Protein AF-N1JEP9-F1 (afdb_monomer_lite)

Sequence (126 aa):
MRTATLIACVGTWLLSLASTVQCADYICDNEAEVPAKFVNDFLSHARVQARNRQSGYSLENPGDVYSGGRNPLYWRAIIVSQDLERFNGQHYEYRIVYDSQFNLHKLEAVRLNGGGSETTFHCYSY

Secondary structure (DSSP, 8-state):
---------------S---------EEETTS-EE-HHHHHHHHHHHHHHHHTTGGG--SS--SEEEE-SSS-EEEEEE---HHHHEETTEEEEEEEEE-TT--EEEEEEEEEETTTEEEEEEEEE-

pLDDT: mean 82.83, std 18.9, range [36.38, 96.5]

Radius of gyration: 16.4 Å; chains: 1; bounding box: 49×28×45 Å

Foldseek 3Di:
DDDDDDDDPDDDDDDDDPPPLLQFWKQWPLRDTHGSCQLVVVLVVLVVCQVVCHPNHHLVRSACFPDDDPFTKHKDWTDGDPCRCQDPNFGWTWMFIATSVSHTDFIWIWGQDPPRDIDIIGIDTD

Organism: Blumeria graminis f. sp. hordei (strain DH14) (NCBI:txid546991)

Structure (mmCIF, N/CA/C/O backbone):
data_AF-N1JEP9-F1
#
_entry.id   AF-N1JEP9-F1
#
loop_
_atom_site.group_PDB
_atom_site.id
_atom_site.type_symbol
_atom_site.label_atom_id
_atom_site.label_alt_id
_atom_site.label_comp_id
_atom_site.label_asym_id
_atom_site.label_entity_id
_atom_site.label_seq_id
_atom_site.pdbx_PDB_ins_code
_atom_site.Cartn_x
_atom_site.Cartn_y
_atom_site.Cartn_z
_atom_site.occupancy
_atom_site.B_iso_or_equiv
_atom_site.auth_seq_id
_atom_site.auth_comp_id
_atom_site.auth_asym_id
_atom_site.auth_atom_id
_atom_site.pdbx_PDB_model_num
ATOM 1 N N . MET A 1 1 ? -33.183 9.331 13.674 1.00 36.38 1 MET A N 1
ATOM 2 C CA . MET A 1 1 ? -33.309 9.360 12.200 1.00 36.38 1 MET A CA 1
ATOM 3 C C . MET A 1 1 ? -31.906 9.284 11.620 1.00 36.38 1 MET A C 1
ATOM 5 O O . MET A 1 1 ? -31.098 10.133 11.960 1.00 36.38 1 MET A O 1
ATOM 9 N N . ARG A 1 2 ? -31.588 8.220 10.870 1.00 39.41 2 ARG A N 1
ATOM 10 C CA . ARG A 1 2 ? -30.281 7.995 10.231 1.00 39.41 2 ARG A CA 1
ATOM 11 C C . ARG A 1 2 ? -30.361 8.485 8.785 1.00 39.41 2 ARG A C 1
ATOM 13 O O . ARG A 1 2 ? -31.181 7.970 8.032 1.00 39.41 2 ARG A O 1
ATOM 20 N N . THR A 1 3 ? -29.542 9.457 8.414 1.00 42.34 3 THR A N 1
ATOM 21 C CA . THR A 1 3 ? -29.368 9.914 7.030 1.00 42.34 3 THR A CA 1
ATOM 22 C C . THR A 1 3 ? -28.165 9.181 6.446 1.00 42.34 3 THR A C 1
ATOM 24 O O . THR A 1 3 ? -27.029 9.453 6.820 1.00 42.34 3 THR A O 1
ATOM 27 N N . ALA A 1 4 ? -28.426 8.199 5.583 1.00 43.88 4 ALA A N 1
ATOM 28 C CA . ALA A 1 4 ? -27.409 7.506 4.803 1.00 43.88 4 ALA A CA 1
ATOM 29 C C . ALA A 1 4 ? -27.168 8.291 3.509 1.00 43.88 4 ALA A C 1
ATOM 31 O O . ALA A 1 4 ? -28.064 8.399 2.671 1.00 43.88 4 ALA A O 1
ATOM 32 N N . THR A 1 5 ? -25.973 8.851 3.353 1.00 47.19 5 THR A N 1
ATOM 33 C CA . THR A 1 5 ? -25.559 9.536 2.125 1.00 47.19 5 THR A CA 1
ATOM 34 C C . THR A 1 5 ? -24.802 8.536 1.252 1.00 47.19 5 THR A C 1
ATOM 36 O O . THR A 1 5 ? -23.593 8.382 1.372 1.00 47.19 5 THR A O 1
ATOM 39 N N . LEU A 1 6 ? -25.529 7.813 0.398 1.00 43.84 6 LEU A N 1
ATOM 40 C CA . LEU A 1 6 ? -24.960 6.992 -0.675 1.00 43.84 6 LEU A CA 1
ATOM 41 C C . LEU A 1 6 ? -24.531 7.920 -1.819 1.00 43.84 6 LEU A C 1
ATOM 43 O O . LEU A 1 6 ? -25.377 8.426 -2.556 1.00 43.84 6 LEU A O 1
ATOM 47 N N . ILE A 1 7 ? -23.227 8.165 -1.967 1.00 51.66 7 ILE A N 1
ATOM 48 C CA . ILE A 1 7 ? -22.690 8.827 -3.161 1.00 51.66 7 ILE A CA 1
ATOM 49 C C . ILE A 1 7 ? -22.538 7.764 -4.248 1.00 51.66 7 ILE A C 1
ATOM 51 O O . ILE A 1 7 ? -21.704 6.866 -4.176 1.00 51.66 7 ILE A O 1
ATOM 55 N N . ALA A 1 8 ? -23.416 7.872 -5.240 1.00 44.56 8 ALA A N 1
ATOM 56 C CA . ALA A 1 8 ? -23.466 7.041 -6.424 1.00 44.56 8 ALA A CA 1
ATOM 57 C C . ALA A 1 8 ? -22.184 7.176 -7.263 1.00 44.56 8 ALA A C 1
ATOM 59 O O . ALA A 1 8 ? -21.806 8.274 -7.674 1.00 44.56 8 ALA A O 1
ATOM 60 N N . CYS A 1 9 ? -21.567 6.038 -7.584 1.00 49.25 9 CYS A N 1
ATOM 61 C CA . CYS A 1 9 ? -20.615 5.902 -8.682 1.00 49.25 9 CYS A CA 1
ATOM 62 C C . CYS A 1 9 ? -21.373 6.077 -10.010 1.00 49.25 9 CYS A C 1
ATOM 64 O O . CYS A 1 9 ? -21.831 5.106 -10.610 1.00 49.25 9 CYS A O 1
ATOM 66 N N . VAL A 1 10 ? -21.582 7.320 -10.447 1.00 49.09 10 VAL A N 1
ATOM 67 C CA . VAL A 1 10 ? -22.182 7.601 -11.757 1.00 49.09 10 VAL A CA 1
ATOM 68 C C . VAL A 1 10 ? -21.106 7.414 -12.822 1.00 49.09 10 VAL A C 1
ATOM 70 O O . VAL A 1 10 ? -20.121 8.146 -12.870 1.00 49.09 10 VAL A O 1
ATOM 73 N N . GLY A 1 11 ? -21.291 6.381 -13.641 1.00 45.38 11 GLY A N 1
ATOM 74 C CA . GLY A 1 11 ? -20.372 5.996 -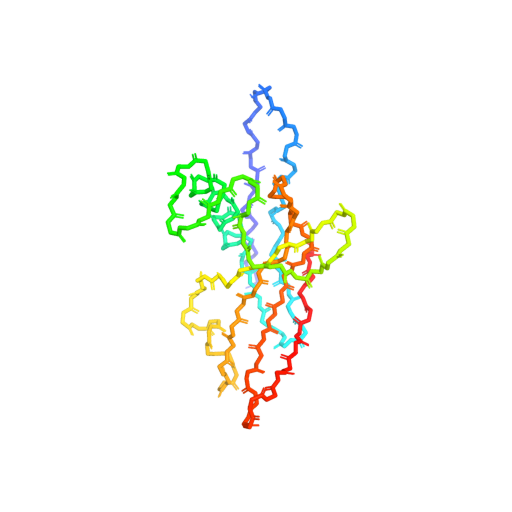14.701 1.00 45.38 11 GLY A CA 1
ATOM 75 C C . GLY A 1 11 ? -20.308 6.997 -15.852 1.00 45.38 11 GLY A C 1
ATOM 76 O O . GLY A 1 11 ? -21.328 7.497 -16.327 1.00 45.38 11 GLY A O 1
ATOM 77 N N . THR A 1 12 ? -19.096 7.180 -16.367 1.00 42.97 12 THR A N 1
ATOM 78 C CA . THR A 1 12 ? -18.843 7.789 -17.673 1.00 42.97 12 THR A CA 1
ATOM 79 C C . THR A 1 12 ? -18.222 6.713 -18.557 1.00 42.97 12 THR A C 1
ATOM 81 O O . THR A 1 12 ? -17.093 6.279 -18.338 1.00 42.97 12 THR A O 1
ATOM 84 N N . TRP A 1 13 ? -18.996 6.229 -19.525 1.00 48.84 13 TRP A N 1
ATOM 85 C CA . TRP A 1 13 ? -18.576 5.243 -20.517 1.00 48.84 13 TRP A CA 1
ATOM 86 C C . TRP A 1 13 ? -17.722 5.906 -21.606 1.00 48.84 13 TRP A C 1
ATOM 88 O O . TRP A 1 13 ? -18.220 6.806 -22.274 1.00 48.84 13 TRP A O 1
ATOM 98 N N . LEU A 1 14 ? -16.489 5.427 -21.830 1.00 40.38 14 LEU A N 1
ATOM 99 C CA . LEU A 1 14 ? -15.802 5.429 -23.136 1.00 40.38 14 LEU A CA 1
ATOM 100 C C . LEU A 1 14 ? -14.530 4.551 -23.089 1.00 40.38 14 LEU A C 1
ATOM 102 O O . LEU A 1 14 ? -13.479 4.962 -22.616 1.00 40.38 14 LEU A O 1
ATOM 106 N N . LEU A 1 15 ? -14.685 3.312 -23.571 1.00 45.44 15 LEU A N 1
ATOM 107 C CA . LEU A 1 15 ? -13.699 2.458 -24.258 1.00 45.44 15 LEU A CA 1
ATOM 108 C C . LEU A 1 15 ? -12.202 2.712 -23.978 1.00 45.44 15 LEU A C 1
ATOM 110 O O . LEU A 1 15 ? -11.546 3.447 -24.709 1.00 45.44 15 LEU A O 1
ATOM 114 N N . SER A 1 16 ? -11.629 2.002 -23.003 1.00 38.81 16 SER A N 1
ATOM 115 C CA . SER A 1 16 ? -10.340 1.283 -23.111 1.00 38.81 16 SER A CA 1
ATOM 116 C C . SER A 1 16 ? -9.958 0.693 -21.749 1.00 38.81 16 SER A C 1
ATOM 118 O O . SER A 1 16 ? -9.944 1.395 -20.750 1.00 38.81 16 SER A O 1
ATOM 120 N N . LEU A 1 17 ? -9.661 -0.611 -21.736 1.00 41.78 17 LEU A N 1
ATOM 121 C CA . LEU A 1 17 ? -9.232 -1.420 -20.587 1.00 41.78 17 LEU A CA 1
ATOM 122 C C . LEU A 1 17 ? -10.143 -1.344 -19.353 1.00 41.78 17 LEU A C 1
ATOM 124 O O . LEU A 1 17 ? -10.073 -0.420 -18.550 1.00 41.78 17 LEU A O 1
ATOM 128 N N . ALA A 1 18 ? -10.922 -2.408 -19.158 1.00 41.25 18 ALA A N 1
ATOM 129 C CA . ALA A 1 18 ? -11.573 -2.745 -17.899 1.00 41.25 18 ALA A CA 1
ATOM 130 C C . ALA A 1 18 ? -10.534 -2.880 -16.769 1.00 41.25 18 ALA A C 1
ATOM 132 O O . ALA A 1 18 ? -10.111 -3.970 -16.404 1.00 41.25 18 ALA A O 1
ATOM 133 N N . SER A 1 19 ? -10.107 -1.746 -16.230 1.00 40.19 19 SER A N 1
ATOM 134 C CA . SER A 1 19 ? -9.553 -1.649 -14.893 1.00 40.19 19 SER A CA 1
ATOM 135 C C . SER A 1 19 ? -10.782 -1.546 -14.010 1.00 40.19 19 SER A C 1
ATOM 137 O O . SER A 1 19 ? -11.421 -0.498 -13.955 1.00 40.19 19 SER A O 1
ATOM 139 N N . THR A 1 20 ? -11.202 -2.662 -13.421 1.00 44.50 20 THR A N 1
ATOM 140 C CA . THR A 1 20 ? -12.201 -2.649 -12.355 1.00 44.50 20 THR A CA 1
ATOM 141 C C . THR A 1 20 ? -11.674 -1.718 -11.275 1.00 44.50 20 THR A C 1
ATOM 143 O O . THR A 1 20 ? -10.754 -2.080 -10.544 1.00 44.50 20 THR A O 1
ATOM 146 N N . VAL A 1 21 ? -12.187 -0.490 -11.230 1.00 45.53 21 VAL A N 1
ATOM 147 C CA . VAL A 1 21 ? -1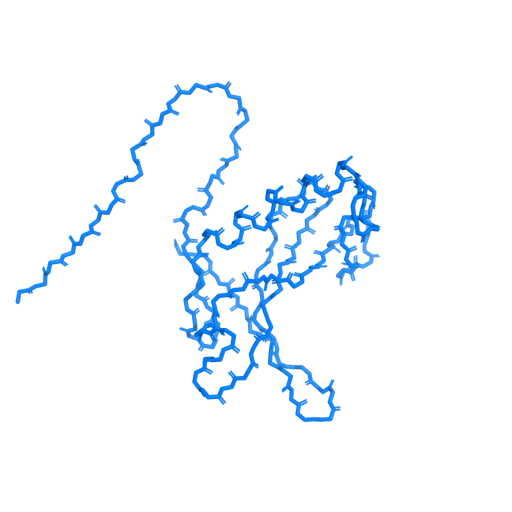1.898 0.432 -10.140 1.00 45.53 21 VAL A CA 1
ATOM 148 C C . VAL A 1 21 ? -12.515 -0.219 -8.908 1.00 45.53 21 VAL A C 1
ATOM 150 O O . VAL A 1 21 ? -13.735 -0.252 -8.764 1.00 45.53 21 VAL A O 1
ATOM 153 N N . GLN A 1 22 ? -11.679 -0.834 -8.073 1.00 49.81 22 GLN A N 1
ATOM 154 C CA . GLN A 1 22 ? -12.082 -1.328 -6.763 1.00 49.81 22 GLN A CA 1
ATOM 155 C C . GLN A 1 22 ? -12.346 -0.088 -5.900 1.00 49.81 22 GLN A C 1
ATOM 157 O O . GLN A 1 22 ? -11.461 0.432 -5.228 1.00 49.81 22 GLN A O 1
ATOM 162 N N . CYS A 1 23 ? -13.565 0.446 -6.003 1.00 55.56 23 CYS A N 1
ATOM 163 C CA . CYS A 1 23 ? -14.104 1.529 -5.171 1.00 55.56 23 CYS A CA 1
ATOM 164 C C . CYS A 1 23 ? -14.629 0.996 -3.829 1.00 55.56 23 CYS A C 1
ATOM 166 O O . CYS A 1 23 ? -15.609 1.506 -3.297 1.00 55.56 23 CYS A O 1
ATOM 168 N N . ALA A 1 24 ? -14.011 -0.062 -3.324 1.00 72.94 24 ALA A N 1
ATOM 169 C CA . ALA A 1 24 ? -14.364 -0.689 -2.072 1.00 72.94 24 ALA A CA 1
ATOM 170 C C . ALA A 1 24 ? -13.281 -0.341 -1.059 1.00 72.94 24 ALA A C 1
ATOM 172 O O . ALA A 1 24 ? -12.104 -0.643 -1.285 1.00 72.94 24 ALA A O 1
ATOM 173 N N . ASP A 1 25 ? -13.679 0.334 0.016 1.00 89.94 25 ASP A N 1
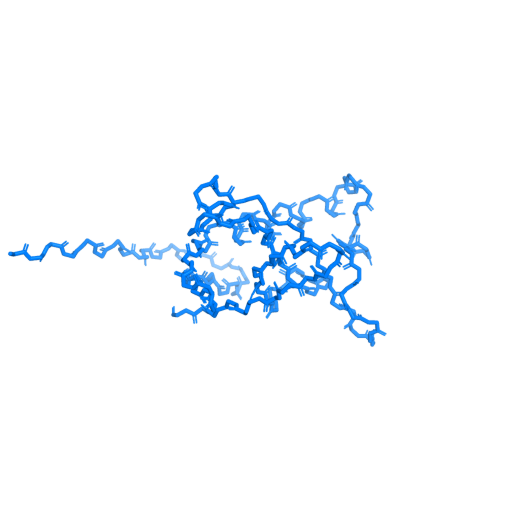ATOM 174 C CA . ASP A 1 25 ? -12.788 0.637 1.128 1.00 89.94 25 ASP A CA 1
ATOM 175 C C . ASP A 1 25 ? -12.303 -0.666 1.779 1.00 89.94 25 ASP A C 1
ATOM 177 O O . ASP A 1 25 ? -12.908 -1.736 1.636 1.00 89.94 25 ASP A O 1
ATOM 181 N N . TYR A 1 26 ? -11.152 -0.590 2.438 1.00 92.06 26 TYR A N 1
ATOM 182 C CA . TYR A 1 26 ? -10.493 -1.755 3.010 1.00 92.06 26 TYR A CA 1
ATOM 183 C C . TYR A 1 26 ? -10.649 -1.733 4.521 1.00 92.06 26 TYR A C 1
ATOM 185 O O . TYR A 1 26 ? -10.294 -0.743 5.149 1.00 92.06 26 TYR A O 1
ATOM 193 N N . ILE A 1 27 ? -11.106 -2.829 5.117 1.00 94.06 27 ILE A N 1
ATOM 194 C CA . ILE A 1 27 ? -11.102 -2.988 6.574 1.00 94.06 27 ILE A CA 1
ATOM 195 C C . ILE A 1 27 ? -9.974 -3.940 6.940 1.00 94.06 27 ILE A C 1
ATOM 197 O O . ILE A 1 27 ? -9.878 -5.050 6.411 1.00 94.06 27 ILE A O 1
ATOM 201 N N . CYS A 1 28 ? -9.108 -3.482 7.832 1.00 93.88 28 CYS A N 1
ATOM 202 C CA . CYS A 1 28 ? -7.978 -4.240 8.338 1.00 93.88 28 CYS A CA 1
ATOM 203 C C . CYS A 1 28 ? -8.343 -5.018 9.613 1.00 93.88 28 CYS A C 1
ATOM 205 O O . CYS A 1 28 ? -9.244 -4.624 10.350 1.00 93.88 28 CYS A O 1
ATOM 207 N N . ASP A 1 29 ? -7.610 -6.093 9.921 1.00 94.50 29 ASP A N 1
ATOM 208 C CA . ASP A 1 29 ? -7.800 -6.890 11.152 1.00 94.50 29 ASP A CA 1
ATOM 209 C C . ASP A 1 29 ? -7.621 -6.061 12.446 1.00 94.50 29 ASP A C 1
ATOM 211 O O . ASP A 1 29 ? -8.042 -6.480 13.521 1.00 94.50 29 ASP A O 1
ATOM 215 N N . ASN A 1 30 ? -6.986 -4.885 12.364 1.00 90.62 30 ASN A N 1
ATOM 216 C CA . ASN A 1 30 ? -6.899 -3.915 13.461 1.00 90.62 30 ASN A CA 1
ATOM 217 C C . ASN A 1 30 ? -8.128 -2.985 13.547 1.00 90.62 30 ASN A C 1
ATOM 219 O O . ASN A 1 30 ? -8.067 -2.014 14.294 1.00 90.62 30 ASN A O 1
ATOM 223 N N . GLU A 1 31 ? -9.192 -3.263 12.787 1.00 92.69 31 GLU A N 1
ATOM 224 C CA . GLU A 1 31 ? -10.442 -2.496 12.657 1.00 92.69 31 GLU A CA 1
ATOM 225 C C . GLU A 1 31 ? -10.303 -1.132 11.959 1.00 92.69 31 GLU A C 1
ATOM 227 O O . GLU A 1 31 ? -11.277 -0.384 11.864 1.00 92.69 31 GLU A O 1
ATOM 232 N N . ALA A 1 32 ? -9.118 -0.796 11.440 1.00 92.38 32 ALA A N 1
ATOM 233 C CA . ALA A 1 32 ? -8.929 0.434 10.684 1.00 92.38 32 ALA A CA 1
ATOM 234 C C . ALA A 1 32 ? -9.570 0.319 9.294 1.00 92.38 32 ALA A C 1
ATOM 236 O O . ALA A 1 32 ? -9.335 -0.646 8.562 1.00 92.38 32 ALA A O 1
ATOM 237 N N . GLU A 1 33 ? -10.341 1.339 8.920 1.00 93.81 33 GLU A N 1
ATOM 238 C CA . GLU A 1 33 ? -10.895 1.490 7.578 1.00 93.81 33 GLU A CA 1
ATOM 239 C C . GLU A 1 33 ? -9.957 2.363 6.740 1.00 93.81 33 GLU A C 1
ATOM 241 O O . GLU A 1 33 ? -9.760 3.546 7.023 1.00 93.81 33 GLU A O 1
ATOM 246 N N . VAL A 1 34 ? -9.352 1.776 5.711 1.00 93.12 34 VAL A N 1
ATOM 247 C CA . VAL A 1 34 ? -8.452 2.447 4.777 1.00 93.12 34 VAL A CA 1
ATOM 248 C C . VAL A 1 34 ? -9.224 2.778 3.500 1.00 93.12 34 VAL A C 1
ATOM 250 O O . VAL A 1 34 ? -9.574 1.870 2.740 1.00 93.12 34 VAL A O 1
ATOM 253 N N . PRO A 1 35 ? -9.447 4.072 3.209 1.00 93.69 35 PRO A N 1
ATOM 254 C CA . PRO A 1 35 ? -10.133 4.478 1.995 1.00 93.69 35 PRO A CA 1
ATOM 255 C C . PRO A 1 35 ? -9.427 3.992 0.727 1.00 93.69 35 PRO A C 1
ATOM 257 O O . PRO A 1 35 ? -8.218 4.199 0.564 1.00 93.69 35 PRO A O 1
ATOM 260 N N . ALA A 1 36 ? -10.192 3.462 -0.230 1.00 91.12 36 ALA A N 1
ATOM 261 C CA . ALA A 1 36 ? -9.672 2.938 -1.496 1.00 91.12 36 ALA A CA 1
ATOM 262 C C . ALA A 1 36 ? -8.870 3.978 -2.297 1.00 91.12 36 ALA A C 1
ATOM 264 O O . ALA A 1 36 ? -7.986 3.628 -3.081 1.00 91.12 36 ALA A O 1
ATOM 265 N N . LYS A 1 37 ? -9.136 5.274 -2.078 1.00 92.31 37 LYS A N 1
ATOM 266 C CA . LYS A 1 37 ? -8.390 6.377 -2.702 1.00 92.31 37 LYS A CA 1
ATOM 267 C C . LYS A 1 37 ? -6.882 6.273 -2.455 1.00 92.31 37 LYS A C 1
ATOM 269 O O . LYS A 1 37 ? -6.121 6.444 -3.394 1.00 92.31 37 LYS A O 1
ATOM 274 N N . PHE A 1 38 ? -6.445 5.915 -1.242 1.00 93.94 38 PHE A N 1
ATOM 275 C CA . PHE A 1 38 ? -5.015 5.836 -0.921 1.00 93.94 38 PHE A CA 1
ATOM 276 C C . PHE A 1 38 ? -4.329 4.731 -1.724 1.00 93.94 38 PHE A C 1
ATOM 278 O O . PHE A 1 38 ? -3.212 4.906 -2.205 1.00 93.94 38 PHE A O 1
ATOM 285 N N . VAL A 1 39 ? -5.033 3.616 -1.918 1.00 93.06 39 VAL A N 1
ATOM 286 C CA . VAL A 1 39 ? -4.572 2.478 -2.713 1.00 93.06 39 VAL A CA 1
ATOM 287 C C . VAL A 1 39 ? -4.496 2.841 -4.195 1.00 93.06 39 VAL A C 1
ATOM 289 O O . VAL A 1 39 ? -3.465 2.636 -4.835 1.00 93.06 39 VAL A O 1
ATOM 292 N N . ASN A 1 40 ? -5.562 3.431 -4.734 1.00 92.50 40 ASN A N 1
ATOM 293 C CA . ASN A 1 40 ? -5.644 3.798 -6.147 1.00 92.50 40 ASN A CA 1
ATOM 294 C C . ASN A 1 40 ? -4.641 4.901 -6.519 1.00 92.50 40 ASN A C 1
ATOM 296 O O . ASN A 1 40 ? -3.938 4.783 -7.528 1.00 92.50 40 ASN A O 1
ATOM 300 N N . ASP A 1 41 ? -4.526 5.935 -5.682 1.00 93.69 41 ASP A N 1
ATOM 301 C CA . ASP A 1 41 ? -3.563 7.020 -5.862 1.00 93.69 41 ASP A CA 1
ATOM 302 C C . ASP A 1 41 ? -2.134 6.480 -5.808 1.00 93.69 41 ASP A C 1
ATOM 304 O O . ASP A 1 41 ? -1.315 6.815 -6.668 1.00 93.69 41 ASP A O 1
ATOM 308 N N . PHE A 1 42 ? -1.846 5.584 -4.856 1.00 95.31 42 PHE A N 1
ATOM 309 C CA . PHE A 1 42 ? -0.546 4.933 -4.768 1.00 95.31 42 PHE A CA 1
ATOM 310 C C . PHE A 1 42 ? -0.213 4.137 -6.035 1.00 95.31 42 PHE A C 1
ATOM 312 O O . PHE A 1 42 ? 0.846 4.356 -6.617 1.00 95.31 42 PHE A O 1
ATOM 319 N N . LEU A 1 43 ? -1.090 3.236 -6.492 1.00 94.62 43 LEU A N 1
ATOM 320 C CA . LEU A 1 43 ? -0.811 2.381 -7.655 1.00 94.62 43 LEU A CA 1
ATOM 321 C C . LEU A 1 43 ? -0.628 3.203 -8.936 1.00 94.62 43 LEU A C 1
ATOM 323 O O . LEU A 1 43 ? 0.272 2.931 -9.737 1.00 94.62 43 LEU A O 1
ATOM 327 N N . SER A 1 44 ? -1.443 4.248 -9.108 1.00 94.50 44 SER A N 1
ATOM 328 C CA . SER A 1 44 ? -1.298 5.207 -10.204 1.00 94.50 44 SER A CA 1
ATOM 329 C C . SER A 1 44 ? 0.061 5.910 -10.149 1.00 94.50 44 SER A C 1
ATOM 331 O O . SER A 1 44 ? 0.812 5.915 -11.130 1.00 94.50 44 SER A O 1
ATOM 333 N N . HIS A 1 45 ? 0.431 6.430 -8.977 1.00 94.06 45 HIS A N 1
ATOM 334 C CA . HIS A 1 45 ? 1.691 7.134 -8.775 1.00 94.06 45 HIS A CA 1
ATOM 335 C C . HIS A 1 45 ? 2.907 6.210 -8.946 1.00 94.06 45 HIS A C 1
ATOM 337 O O . HIS A 1 45 ? 3.868 6.577 -9.622 1.00 94.06 45 HIS A O 1
ATOM 343 N N . ALA A 1 46 ? 2.865 4.996 -8.396 1.00 94.44 46 ALA A N 1
ATOM 344 C CA . ALA A 1 46 ? 3.926 3.999 -8.509 1.00 94.44 46 ALA A CA 1
ATOM 345 C C . ALA A 1 46 ? 4.195 3.636 -9.975 1.00 94.44 46 ALA A C 1
ATOM 347 O O . ALA A 1 46 ? 5.349 3.590 -10.405 1.00 94.44 46 ALA A O 1
ATOM 348 N N . ARG A 1 47 ? 3.134 3.476 -10.775 1.00 95.25 47 ARG A N 1
ATOM 349 C CA . ARG A 1 47 ? 3.244 3.227 -12.217 1.00 95.25 47 ARG A CA 1
ATOM 350 C C . ARG A 1 47 ? 3.911 4.389 -12.951 1.00 95.25 47 ARG A C 1
ATOM 352 O O . ARG A 1 47 ? 4.749 4.159 -13.822 1.00 95.25 47 ARG A O 1
ATOM 359 N N . VAL A 1 48 ? 3.559 5.630 -12.615 1.00 95.81 48 VAL A N 1
ATOM 360 C CA . VAL A 1 48 ? 4.187 6.827 -13.200 1.00 95.81 48 VAL A CA 1
ATOM 361 C C . VAL A 1 48 ? 5.661 6.924 -12.802 1.00 95.81 48 VAL A C 1
ATOM 363 O O . VAL A 1 48 ? 6.507 7.130 -13.673 1.00 95.81 48 VAL A O 1
ATOM 366 N N . GLN A 1 49 ? 5.990 6.703 -11.527 1.00 95.06 49 GLN A N 1
ATOM 367 C CA . GLN A 1 49 ? 7.372 6.711 -11.041 1.00 95.06 49 GLN A CA 1
ATOM 368 C C . GLN A 1 49 ? 8.235 5.675 -11.760 1.00 95.06 49 GLN A C 1
ATOM 370 O O . GLN A 1 49 ? 9.307 6.016 -12.254 1.00 95.06 49 GLN A O 1
ATOM 375 N N . ALA A 1 50 ? 7.746 4.440 -11.881 1.00 94.62 50 ALA A N 1
ATOM 376 C CA . ALA A 1 50 ? 8.453 3.361 -12.559 1.00 94.62 50 ALA A CA 1
ATOM 377 C C . ALA A 1 50 ? 8.673 3.649 -14.052 1.00 94.62 50 ALA A C 1
ATOM 379 O O . ALA A 1 50 ? 9.766 3.431 -14.575 1.00 94.62 50 ALA A O 1
ATOM 380 N N . ARG A 1 51 ? 7.664 4.198 -14.747 1.00 96.06 51 ARG A N 1
ATOM 381 C CA . ARG A 1 51 ? 7.800 4.625 -16.153 1.00 96.06 51 ARG A CA 1
ATOM 382 C C . ARG A 1 51 ? 8.854 5.716 -16.324 1.00 96.06 51 ARG A C 1
ATOM 384 O O . ARG A 1 51 ? 9.609 5.688 -17.290 1.00 96.06 51 ARG A O 1
ATOM 391 N N . ASN A 1 52 ? 8.920 6.642 -15.372 1.00 96.50 52 ASN A N 1
ATOM 392 C CA . ASN A 1 52 ? 9.829 7.785 -15.407 1.00 96.50 52 ASN A CA 1
ATOM 393 C C . ASN A 1 52 ? 11.189 7.514 -14.744 1.00 96.50 52 ASN A C 1
ATOM 395 O O . ASN A 1 52 ? 12.008 8.426 -14.659 1.00 96.50 52 ASN A O 1
ATOM 399 N N . ARG A 1 53 ? 11.438 6.289 -14.263 1.00 94.38 53 ARG A N 1
ATOM 400 C CA . ARG A 1 53 ? 12.653 5.900 -13.529 1.00 94.38 53 ARG A CA 1
ATOM 401 C C . ARG A 1 53 ? 12.947 6.759 -12.289 1.00 94.38 53 ARG A C 1
ATOM 403 O O . ARG A 1 53 ? 14.097 7.086 -11.997 1.00 94.38 53 ARG A O 1
ATOM 410 N N . GLN A 1 54 ? 11.902 7.166 -11.573 1.00 94.88 54 GLN A N 1
ATOM 411 C CA . GLN A 1 54 ? 12.006 8.042 -10.404 1.00 94.88 54 GLN A CA 1
ATOM 412 C C . GLN A 1 54 ? 12.286 7.249 -9.126 1.00 94.88 54 GLN A C 1
ATOM 414 O O . GLN A 1 54 ? 11.788 6.139 -8.950 1.00 94.88 54 GLN A O 1
ATOM 419 N N . SER A 1 55 ? 13.069 7.840 -8.219 1.00 88.75 55 SER A N 1
ATOM 420 C CA . SER A 1 55 ? 13.392 7.266 -6.901 1.00 88.75 55 SER A CA 1
ATOM 421 C C . SER A 1 55 ? 13.976 5.845 -6.946 1.00 88.75 55 SER A C 1
ATOM 423 O O . SER A 1 55 ? 13.805 5.078 -6.008 1.00 88.75 55 SER A O 1
ATOM 425 N N . GLY A 1 56 ? 14.661 5.488 -8.039 1.00 89.56 56 GLY A N 1
ATOM 426 C CA . GLY A 1 56 ? 15.268 4.165 -8.220 1.00 89.56 56 GLY A CA 1
ATOM 427 C C . GLY A 1 56 ? 14.310 3.063 -8.686 1.00 89.56 56 GLY A C 1
ATOM 428 O O . GLY A 1 56 ? 14.758 1.936 -8.879 1.00 89.56 56 GLY A O 1
ATOM 429 N N . TYR A 1 57 ? 13.028 3.369 -8.912 1.00 92.75 57 TYR A N 1
ATOM 430 C CA . TYR A 1 57 ? 12.042 2.402 -9.400 1.00 92.75 57 TYR A CA 1
ATOM 431 C C . TYR A 1 57 ? 12.012 2.343 -10.926 1.00 92.75 57 TYR A C 1
ATOM 433 O O . TYR A 1 57 ? 12.144 3.366 -11.590 1.00 92.75 57 TYR A O 1
ATOM 441 N N . SER A 1 58 ? 11.776 1.165 -11.496 1.00 94.25 58 SER A N 1
ATOM 442 C CA . SER A 1 58 ? 11.584 0.963 -12.938 1.00 94.25 58 SER A CA 1
ATOM 443 C C . SER A 1 58 ? 10.449 -0.026 -13.210 1.00 94.25 58 SER A C 1
ATOM 445 O O . SER A 1 58 ? 9.872 -0.582 -12.280 1.00 94.25 58 SER A O 1
ATOM 447 N N . LEU A 1 59 ? 10.093 -0.257 -14.477 1.00 91.69 59 LEU A N 1
ATOM 448 C CA . LEU A 1 59 ? 9.090 -1.278 -14.818 1.00 91.69 59 LEU A CA 1
ATOM 449 C C . LEU A 1 59 ? 9.581 -2.703 -14.514 1.00 91.69 59 LEU A C 1
ATOM 451 O O . LEU A 1 59 ? 8.770 -3.583 -14.248 1.00 91.69 59 LEU A O 1
ATOM 455 N N . GLU A 1 60 ? 10.896 -2.925 -14.540 1.00 90.38 60 GLU A N 1
ATOM 456 C CA . GLU A 1 60 ? 11.523 -4.197 -14.166 1.00 90.38 60 GLU A CA 1
ATOM 457 C C . GLU A 1 60 ? 11.690 -4.345 -12.644 1.00 90.38 60 GLU A C 1
ATOM 459 O O . GLU A 1 60 ? 11.749 -5.464 -12.135 1.00 90.38 60 GLU A O 1
ATOM 464 N N . ASN A 1 61 ? 11.763 -3.223 -11.920 1.00 91.12 61 ASN A N 1
ATOM 465 C CA . ASN A 1 61 ? 11.899 -3.183 -10.467 1.00 91.12 61 ASN A CA 1
ATOM 466 C C . ASN A 1 61 ? 11.014 -2.077 -9.853 1.00 91.12 61 ASN A C 1
ATOM 468 O O . ASN A 1 61 ? 11.512 -0.995 -9.524 1.00 91.12 61 ASN A O 1
ATOM 472 N N . PRO A 1 62 ? 9.692 -2.297 -9.745 1.00 93.38 62 PRO A N 1
ATOM 473 C CA . PRO A 1 62 ? 8.753 -1.243 -9.362 1.00 93.38 62 PRO A CA 1
ATOM 474 C C . PRO A 1 62 ? 8.682 -0.979 -7.848 1.00 93.38 62 PRO A C 1
ATOM 476 O O . PRO A 1 62 ? 8.161 0.062 -7.439 1.00 93.38 62 PRO A O 1
ATOM 479 N N . GLY A 1 63 ? 9.222 -1.883 -7.023 1.00 93.88 63 GLY A N 1
ATOM 480 C CA . GLY A 1 63 ? 9.211 -1.810 -5.562 1.00 93.88 63 GLY A CA 1
ATOM 481 C C . GLY A 1 63 ? 10.166 -2.813 -4.917 1.00 93.88 63 GLY A C 1
ATOM 482 O O . GLY A 1 63 ? 10.974 -3.431 -5.607 1.00 93.88 63 GLY A O 1
ATOM 483 N N . ASP A 1 64 ? 10.049 -2.996 -3.604 1.00 93.88 64 ASP A N 1
ATOM 484 C CA . ASP A 1 64 ? 10.843 -3.978 -2.866 1.00 93.88 64 ASP A CA 1
ATOM 485 C C . ASP A 1 64 ? 10.265 -5.380 -3.057 1.00 93.88 64 ASP A C 1
ATOM 487 O O . ASP A 1 64 ? 9.050 -5.562 -3.078 1.00 93.88 64 ASP A O 1
ATOM 491 N N . VAL A 1 65 ? 11.115 -6.396 -3.209 1.00 93.19 65 VAL A N 1
ATOM 492 C CA . VAL A 1 65 ? 10.646 -7.767 -3.460 1.00 93.19 65 VAL A CA 1
ATOM 493 C C . VAL A 1 65 ? 9.936 -8.306 -2.216 1.00 93.19 65 VAL A C 1
ATOM 495 O O . VAL A 1 65 ? 10.541 -8.454 -1.158 1.00 93.19 65 VAL A O 1
ATOM 498 N N . TYR A 1 66 ? 8.650 -8.630 -2.354 1.00 91.62 66 TYR A N 1
ATOM 499 C CA . TYR A 1 66 ? 7.832 -9.256 -1.311 1.00 91.62 66 TYR A CA 1
ATOM 500 C C . TYR A 1 66 ? 7.982 -10.781 -1.321 1.00 91.62 66 TYR A C 1
ATOM 502 O O . TYR A 1 66 ? 8.061 -11.415 -0.272 1.00 91.62 66 TYR A O 1
ATOM 510 N N . SER A 1 67 ? 8.044 -11.395 -2.509 1.00 87.44 67 SER A N 1
ATOM 511 C CA . SER A 1 67 ? 8.265 -12.839 -2.654 1.00 87.44 67 SER A CA 1
ATOM 512 C C . SER A 1 67 ? 9.097 -13.179 -3.896 1.00 87.44 67 SER A C 1
ATOM 514 O O . SER A 1 67 ? 8.906 -12.621 -4.974 1.00 87.44 67 SER A O 1
ATOM 516 N N . GLY A 1 68 ? 10.041 -14.114 -3.742 1.00 67.31 68 GLY A N 1
ATOM 517 C CA . GLY A 1 68 ? 11.057 -14.458 -4.750 1.00 67.31 68 GLY A CA 1
ATOM 518 C C . GLY A 1 68 ? 10.664 -15.558 -5.746 1.00 67.31 68 GLY A C 1
ATOM 519 O O . GLY A 1 68 ? 11.489 -16.410 -6.068 1.00 67.31 68 GLY A O 1
ATOM 520 N N . GLY A 1 69 ? 9.406 -15.602 -6.191 1.00 74.00 69 GLY A N 1
ATOM 521 C CA . GLY A 1 69 ? 8.913 -16.611 -7.140 1.00 74.00 69 GLY A CA 1
ATOM 522 C C . GLY A 1 69 ? 9.151 -16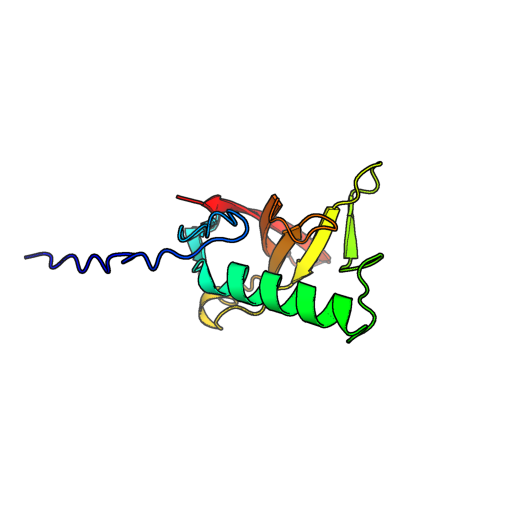.264 -8.618 1.00 74.00 69 GLY A C 1
ATOM 523 O O . GLY A 1 69 ? 9.672 -15.205 -8.951 1.00 74.00 69 GLY A O 1
ATOM 524 N N . ARG A 1 70 ? 8.696 -17.141 -9.532 1.00 75.00 70 ARG A N 1
ATOM 525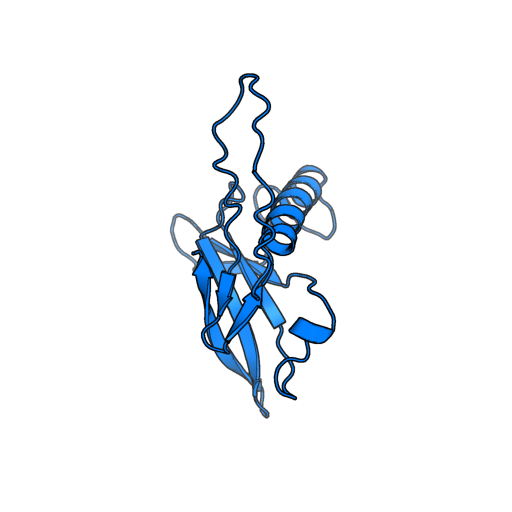 C CA . ARG A 1 70 ? 8.691 -16.875 -10.993 1.00 75.00 70 ARG A CA 1
ATOM 526 C C . ARG A 1 70 ? 7.940 -15.593 -11.368 1.00 75.00 70 ARG A C 1
ATOM 528 O O . ARG A 1 70 ? 8.312 -14.945 -12.337 1.00 75.00 70 ARG A O 1
ATOM 535 N N . ASN A 1 71 ? 6.906 -15.262 -10.599 1.00 83.38 71 ASN A N 1
ATOM 536 C CA . ASN A 1 71 ? 6.172 -14.009 -10.688 1.00 83.38 71 ASN A CA 1
ATOM 537 C C . ASN A 1 71 ? 6.409 -13.267 -9.370 1.00 83.38 71 ASN A C 1
ATOM 539 O O . ASN A 1 71 ? 5.691 -13.541 -8.404 1.00 83.38 71 ASN A O 1
ATOM 543 N N . PRO A 1 72 ? 7.458 -12.431 -9.283 1.00 89.12 72 PRO A N 1
ATOM 544 C CA . PRO A 1 72 ? 7.740 -11.710 -8.056 1.00 89.12 72 PRO A CA 1
ATOM 545 C C . PRO A 1 72 ? 6.586 -10.760 -7.744 1.00 89.12 72 PRO A C 1
ATOM 547 O O . PRO A 1 72 ? 6.063 -10.077 -8.628 1.00 89.12 72 PRO A O 1
ATOM 550 N N . LEU A 1 73 ? 6.201 -10.735 -6.473 1.00 94.25 73 LEU A N 1
ATOM 551 C CA . LEU A 1 73 ? 5.381 -9.663 -5.930 1.00 94.25 73 LEU A CA 1
ATOM 552 C C . LEU A 1 73 ? 6.300 -8.601 -5.349 1.00 94.25 73 LEU A C 1
ATOM 554 O O . LEU A 1 73 ? 7.373 -8.913 -4.827 1.00 94.25 73 LEU A O 1
ATOM 558 N N . TYR A 1 74 ? 5.844 -7.362 -5.409 1.00 95.50 74 TYR A N 1
ATOM 559 C CA . TYR A 1 74 ? 6.540 -6.205 -4.884 1.00 95.50 74 TYR A CA 1
ATOM 560 C C . TYR A 1 74 ? 5.702 -5.561 -3.796 1.00 95.50 74 TYR A C 1
ATOM 562 O O . TYR A 1 74 ? 4.474 -5.621 -3.843 1.00 95.50 74 TYR A O 1
ATOM 570 N N . TRP A 1 75 ? 6.352 -4.931 -2.829 1.00 95.69 75 TRP A N 1
ATOM 571 C CA . TRP A 1 75 ? 5.683 -4.154 -1.805 1.00 95.69 75 TRP A CA 1
ATOM 572 C C . TRP A 1 75 ? 6.314 -2.779 -1.657 1.00 95.69 75 TRP A C 1
ATOM 574 O O . TRP A 1 75 ? 7.488 -2.578 -1.971 1.00 95.69 75 TRP A O 1
ATOM 584 N N . ARG A 1 76 ? 5.503 -1.820 -1.213 1.00 95.69 76 ARG A N 1
ATOM 585 C CA . ARG A 1 76 ? 5.934 -0.476 -0.815 1.00 95.69 76 ARG A CA 1
ATOM 586 C C . ARG A 1 76 ? 4.999 0.057 0.266 1.00 95.69 76 ARG A C 1
ATOM 588 O O . ARG A 1 76 ? 3.803 -0.249 0.257 1.00 95.69 76 ARG A O 1
ATOM 595 N N . ALA A 1 77 ? 5.540 0.876 1.162 1.00 95.00 77 ALA A N 1
ATOM 596 C CA . ALA A 1 77 ? 4.735 1.629 2.114 1.00 95.00 77 ALA A CA 1
ATOM 597 C C . ALA A 1 77 ? 3.897 2.696 1.391 1.00 95.00 77 ALA A C 1
ATOM 599 O O . ALA A 1 77 ? 4.351 3.313 0.420 1.00 95.00 77 ALA A O 1
ATOM 600 N N . ILE A 1 78 ? 2.681 2.920 1.882 1.00 94.62 78 ILE A N 1
ATOM 601 C CA . ILE A 1 78 ? 1.781 3.965 1.403 1.00 94.62 78 ILE A CA 1
ATOM 602 C C . ILE A 1 78 ? 1.626 5.073 2.431 1.00 94.62 78 ILE A C 1
ATOM 604 O O . ILE A 1 78 ? 1.639 4.844 3.638 1.00 94.62 78 ILE A O 1
ATOM 608 N N . ILE A 1 79 ? 1.443 6.289 1.928 1.00 92.62 79 ILE A N 1
ATOM 609 C CA . ILE A 1 79 ? 1.180 7.455 2.762 1.00 92.62 79 ILE A CA 1
ATOM 610 C C . ILE A 1 79 ? -0.328 7.516 3.011 1.00 92.62 79 ILE A C 1
ATOM 612 O O . ILE A 1 79 ? -1.107 7.736 2.083 1.00 92.62 79 ILE A O 1
ATOM 616 N N . VAL A 1 80 ? -0.724 7.314 4.264 1.00 93.12 80 VAL A N 1
ATOM 617 C CA . VAL A 1 80 ? -2.108 7.443 4.741 1.00 93.12 80 VAL A CA 1
ATOM 618 C C . VAL A 1 80 ? -2.273 8.720 5.571 1.00 93.12 80 VAL A C 1
ATOM 620 O O . VAL A 1 80 ? -1.317 9.466 5.782 1.00 93.12 80 VAL A O 1
ATOM 623 N N . SER A 1 81 ? -3.492 9.010 6.029 1.00 93.44 81 SER A N 1
ATOM 624 C CA . SER A 1 81 ? -3.706 10.098 6.987 1.00 93.44 81 SER A CA 1
ATOM 625 C C . SER A 1 81 ? -3.031 9.798 8.329 1.00 93.44 81 SER A C 1
ATOM 627 O O . SER A 1 81 ? -2.881 8.641 8.724 1.00 93.44 81 SER A O 1
ATOM 629 N N . GLN A 1 82 ? -2.703 10.856 9.072 1.00 91.62 82 GLN A N 1
ATOM 630 C CA . GLN A 1 82 ? -2.106 10.739 10.404 1.00 91.62 82 GLN A CA 1
ATOM 631 C C . GLN A 1 82 ? -2.985 9.933 11.380 1.00 91.62 82 GLN A C 1
ATOM 633 O O . GLN A 1 82 ? -2.461 9.220 12.232 1.00 91.62 82 GLN A O 1
ATOM 638 N N . ASP A 1 83 ? -4.311 10.000 11.227 1.00 91.62 83 ASP A N 1
ATOM 639 C CA . ASP A 1 83 ? -5.267 9.233 12.038 1.00 91.62 83 ASP A CA 1
ATOM 640 C C . ASP A 1 83 ? -5.168 7.717 11.791 1.00 91.62 83 ASP A C 1
ATOM 642 O O . ASP A 1 83 ? -5.362 6.923 12.708 1.00 91.62 83 ASP A O 1
ATOM 646 N N . LEU A 1 84 ? -4.835 7.303 10.563 1.00 92.12 84 LEU A N 1
ATOM 647 C CA . LEU A 1 84 ? -4.616 5.893 10.227 1.00 92.12 84 LEU A CA 1
ATOM 648 C C . LEU A 1 84 ? -3.224 5.432 10.651 1.00 92.12 84 LEU A C 1
ATOM 650 O O . LEU A 1 84 ? -3.074 4.327 11.173 1.00 92.12 84 LEU A O 1
ATOM 654 N N . GLU A 1 85 ? -2.222 6.292 10.463 1.00 91.75 85 GLU A N 1
ATOM 655 C CA . GLU A 1 85 ? -0.849 6.081 10.927 1.00 91.75 85 GLU A CA 1
ATOM 656 C C . GLU A 1 85 ? -0.785 5.928 12.459 1.00 91.75 85 GLU A C 1
ATOM 658 O O . GLU A 1 85 ? 0.079 5.219 12.977 1.00 91.75 85 GLU A O 1
ATOM 663 N N . ARG A 1 86 ? -1.707 6.569 13.193 1.00 91.69 86 ARG A N 1
ATOM 664 C CA . ARG A 1 86 ? -1.873 6.458 14.649 1.00 91.69 86 ARG A CA 1
ATOM 665 C C . ARG A 1 86 ? -3.283 6.016 15.033 1.00 91.69 86 ARG A C 1
ATOM 667 O O . ARG A 1 86 ? -4.074 6.798 15.554 1.00 91.69 86 ARG A O 1
ATOM 674 N N . PHE A 1 87 ? -3.565 4.733 14.856 1.00 90.06 87 PHE A N 1
ATOM 675 C CA . PHE A 1 87 ? -4.860 4.145 15.184 1.00 90.06 87 PHE A CA 1
ATOM 676 C C . PHE A 1 87 ? -4.845 3.471 16.568 1.00 90.06 87 PHE A C 1
ATOM 678 O O . PHE A 1 87 ? -3.902 2.758 16.910 1.00 90.06 87 PHE A O 1
ATOM 685 N N . ASN A 1 88 ? -5.872 3.688 17.399 1.00 88.88 88 ASN A N 1
ATOM 686 C CA . ASN A 1 88 ? -5.987 3.099 18.748 1.00 88.88 88 ASN A CA 1
ATOM 687 C C . ASN A 1 88 ? -4.726 3.257 19.633 1.00 88.88 88 ASN A C 1
ATOM 689 O O . ASN A 1 88 ? -4.350 2.359 20.388 1.00 88.88 88 ASN A O 1
ATOM 693 N N . GLY A 1 89 ? -4.045 4.405 19.526 1.00 88.19 89 GLY A N 1
ATOM 694 C CA . GLY A 1 89 ? -2.832 4.707 20.298 1.00 88.19 89 GLY A CA 1
ATOM 695 C C . GLY A 1 89 ? -1.586 3.922 19.873 1.00 88.19 89 GLY A C 1
ATOM 696 O O . GLY A 1 89 ? -0.579 3.957 20.576 1.00 88.19 89 GLY A O 1
ATOM 697 N N . GLN A 1 90 ? -1.640 3.222 18.740 1.00 91.50 90 GLN A N 1
ATOM 698 C CA . GLN A 1 90 ? -0.533 2.462 18.164 1.00 91.50 90 GLN A CA 1
ATOM 699 C C . GLN A 1 90 ? -0.122 3.067 16.821 1.00 91.50 90 GLN A C 1
ATOM 701 O O . GLN A 1 90 ? -0.943 3.666 16.130 1.00 91.50 90 GLN A O 1
ATOM 706 N N . HIS A 1 91 ? 1.151 2.913 16.458 1.00 92.56 91 HIS A N 1
ATOM 707 C CA . HIS A 1 91 ? 1.668 3.369 15.171 1.00 92.56 91 HIS A CA 1
ATOM 708 C C . HIS A 1 91 ? 1.651 2.230 14.146 1.00 92.56 91 HIS A C 1
ATOM 710 O O . HIS A 1 91 ? 2.135 1.134 14.445 1.00 92.56 91 HIS A O 1
ATOM 716 N N . TYR A 1 92 ? 1.108 2.499 12.960 1.00 94.25 92 TYR A N 1
ATOM 717 C CA . TYR A 1 92 ? 1.002 1.538 11.865 1.00 94.25 92 TYR A CA 1
ATOM 718 C C . TYR A 1 92 ? 1.618 2.090 10.581 1.00 94.25 92 TYR A C 1
ATOM 720 O O . TYR A 1 92 ? 1.359 3.228 10.193 1.00 94.25 92 TYR A O 1
ATOM 728 N N . GLU A 1 93 ? 2.372 1.241 9.890 1.00 95.25 93 GLU A N 1
ATOM 729 C CA . GLU A 1 93 ? 2.758 1.424 8.496 1.00 95.25 93 GLU A CA 1
ATOM 730 C C . GLU A 1 93 ? 1.804 0.619 7.614 1.00 95.25 93 GLU A C 1
ATOM 732 O O . GLU A 1 93 ? 1.562 -0.557 7.873 1.00 95.25 93 GLU A O 1
ATOM 737 N N . TYR A 1 94 ? 1.273 1.223 6.555 1.00 95.44 94 TYR A N 1
ATOM 738 C CA . TYR A 1 94 ? 0.430 0.507 5.601 1.00 95.44 94 TYR A CA 1
ATOM 739 C C . TYR A 1 94 ? 1.258 0.159 4.371 1.00 95.44 94 TYR A C 1
ATOM 741 O O . TYR A 1 94 ? 1.947 1.018 3.820 1.00 95.44 94 TYR A O 1
ATOM 749 N N . ARG A 1 95 ? 1.194 -1.097 3.935 1.00 96.06 95 ARG A N 1
ATOM 750 C CA . ARG A 1 95 ? 1.960 -1.630 2.806 1.00 96.06 95 ARG A CA 1
ATOM 751 C C . ARG A 1 95 ? 1.014 -2.144 1.738 1.00 96.06 95 ARG A C 1
ATOM 753 O O . ARG A 1 95 ? 0.076 -2.882 2.029 1.00 96.06 95 ARG A O 1
ATOM 760 N N . ILE A 1 96 ? 1.289 -1.786 0.491 1.00 95.56 96 ILE A N 1
ATOM 761 C CA . ILE A 1 96 ? 0.613 -2.368 -0.667 1.00 95.56 96 ILE A CA 1
ATOM 762 C C . ILE A 1 96 ? 1.525 -3.402 -1.300 1.00 95.56 96 ILE A C 1
ATOM 764 O O . ILE A 1 96 ? 2.674 -3.093 -1.608 1.00 95.56 96 ILE A O 1
ATOM 768 N N . VAL A 1 97 ? 0.984 -4.597 -1.532 1.00 95.38 97 VAL A N 1
ATOM 769 C CA . VAL A 1 97 ? 1.618 -5.688 -2.274 1.00 95.38 97 VAL A CA 1
ATOM 770 C C . VAL A 1 97 ? 0.966 -5.794 -3.647 1.00 95.38 97 VAL A C 1
ATOM 772 O O . VAL A 1 97 ? -0.260 -5.872 -3.750 1.00 95.38 97 VAL A O 1
ATOM 775 N N . TYR A 1 98 ? 1.769 -5.804 -4.704 1.00 94.69 98 TYR A N 1
ATOM 776 C CA . TYR A 1 98 ? 1.314 -5.722 -6.090 1.00 94.69 98 TYR A CA 1
ATOM 777 C C . TYR A 1 98 ? 2.265 -6.458 -7.046 1.00 94.69 98 TYR A C 1
ATOM 779 O O . TYR A 1 98 ? 3.397 -6.783 -6.689 1.00 94.69 98 TYR A O 1
ATOM 787 N N . ASP A 1 99 ? 1.801 -6.764 -8.258 1.00 93.25 99 ASP A N 1
ATOM 788 C CA . ASP A 1 99 ? 2.616 -7.413 -9.295 1.00 93.25 99 ASP A CA 1
ATOM 789 C C . ASP A 1 99 ? 3.372 -6.402 -10.183 1.00 93.25 99 ASP A C 1
ATOM 791 O O . ASP A 1 99 ? 3.209 -5.186 -10.072 1.00 93.25 99 ASP A O 1
ATOM 795 N N . SER A 1 100 ? 4.189 -6.890 -11.122 1.00 91.38 100 SER A N 1
ATOM 796 C CA . SER A 1 100 ? 4.922 -6.032 -12.073 1.00 91.38 100 SER A CA 1
ATOM 797 C C . SER A 1 100 ? 4.025 -5.226 -13.027 1.00 91.38 100 SER A C 1
ATOM 799 O O . SER A 1 100 ? 4.499 -4.311 -13.699 1.00 91.38 100 SER A O 1
ATOM 801 N N . GLN A 1 101 ? 2.730 -5.544 -13.099 1.00 92.56 101 GLN A N 1
ATOM 802 C CA . GLN A 1 101 ? 1.731 -4.811 -13.876 1.00 92.56 101 GLN A CA 1
ATOM 803 C C . GLN A 1 101 ? 0.978 -3.769 -13.027 1.00 92.56 101 GLN A C 1
ATOM 805 O O . GLN A 1 101 ? 0.122 -3.045 -13.551 1.00 92.56 101 GLN A O 1
ATOM 810 N N . PHE A 1 102 ? 1.355 -3.599 -11.755 1.00 93.69 102 PHE A N 1
ATOM 811 C CA . PHE A 1 102 ? 0.696 -2.726 -10.780 1.00 93.69 102 PHE A CA 1
ATOM 812 C C . PHE A 1 102 ? -0.737 -3.163 -10.454 1.00 93.69 102 PHE A C 1
ATOM 814 O O . PHE A 1 102 ? -1.575 -2.324 -10.124 1.00 93.69 102 PHE A O 1
ATOM 821 N N . ASN A 1 103 ? -1.032 -4.462 -10.549 1.00 92.69 103 ASN A N 1
ATOM 822 C CA . ASN A 1 103 ? -2.271 -5.018 -10.021 1.00 92.69 103 ASN A CA 1
ATOM 823 C C . ASN A 1 103 ? -2.119 -5.238 -8.516 1.00 92.69 103 ASN A C 1
ATOM 825 O O . ASN A 1 103 ? -1.137 -5.833 -8.065 1.00 92.69 103 ASN A O 1
ATOM 829 N N . LEU A 1 104 ? -3.095 -4.768 -7.741 1.00 93.12 104 LEU A N 1
ATOM 830 C CA . LEU A 1 104 ? -3.140 -4.984 -6.301 1.00 93.12 104 LEU A CA 1
ATOM 831 C C . LEU A 1 104 ? -3.308 -6.473 -5.986 1.00 93.12 104 LEU A C 1
ATOM 833 O O . LEU A 1 104 ? -4.218 -7.120 -6.498 1.00 93.12 104 LEU A O 1
ATOM 837 N N . HIS A 1 105 ? -2.473 -6.988 -5.090 1.00 92.69 105 HIS A N 1
ATOM 838 C CA . HIS A 1 105 ? -2.632 -8.318 -4.508 1.00 92.69 105 HIS A CA 1
ATOM 839 C C . HIS A 1 105 ? -3.088 -8.253 -3.055 1.00 92.69 105 HIS A C 1
ATOM 841 O O . HIS A 1 105 ? -3.944 -9.041 -2.656 1.00 92.69 105 HIS A O 1
ATOM 847 N N . LYS A 1 106 ? -2.496 -7.357 -2.254 1.00 92.44 106 LYS A N 1
ATOM 848 C CA . LYS A 1 106 ? -2.817 -7.215 -0.830 1.00 92.44 106 LYS A CA 1
ATOM 849 C C . LYS A 1 106 ? -2.604 -5.788 -0.341 1.00 92.44 106 LYS A C 1
ATOM 851 O O . LYS A 1 106 ? -1.728 -5.081 -0.836 1.00 92.44 106 LYS A O 1
ATOM 856 N N . LEU A 1 107 ? -3.362 -5.427 0.687 1.00 95.25 107 LEU A N 1
ATOM 857 C CA . LEU A 1 107 ? -3.079 -4.312 1.579 1.00 95.25 107 LEU A CA 1
ATOM 858 C C . LEU A 1 107 ? -2.845 -4.890 2.979 1.00 95.25 107 LEU A C 1
ATOM 860 O O . LEU A 1 107 ? -3.601 -5.749 3.436 1.00 95.25 107 LEU A O 1
ATOM 864 N N . GLU A 1 108 ? -1.787 -4.432 3.632 1.00 95.94 108 GLU A N 1
ATOM 865 C CA . GLU A 1 108 ? -1.377 -4.880 4.958 1.00 95.94 108 GLU A CA 1
ATOM 866 C C . GLU A 1 108 ? -1.179 -3.663 5.862 1.00 95.94 108 GLU A C 1
ATOM 868 O O . GLU A 1 108 ? -0.569 -2.677 5.449 1.00 95.94 108 GLU A O 1
ATOM 873 N N . ALA A 1 109 ? -1.666 -3.735 7.098 1.00 96.06 109 ALA A N 1
ATOM 874 C CA . ALA A 1 109 ? -1.270 -2.810 8.153 1.00 96.06 109 ALA A CA 1
ATOM 875 C C . ALA A 1 109 ? -0.207 -3.489 9.018 1.00 96.06 109 ALA A C 1
ATOM 877 O O . ALA A 1 109 ? -0.373 -4.628 9.448 1.00 96.06 109 ALA A O 1
ATOM 878 N N . VAL A 1 110 ? 0.899 -2.805 9.277 1.00 95.62 110 VAL A N 1
ATOM 879 C CA . VAL A 1 110 ? 2.058 -3.352 9.977 1.00 95.62 110 VAL A CA 1
ATOM 880 C C . VAL A 1 110 ? 2.336 -2.519 11.211 1.00 95.62 110 VAL A C 1
ATOM 882 O O . VAL A 1 110 ? 2.597 -1.321 11.130 1.00 95.62 110 VAL A O 1
ATOM 885 N N . ARG A 1 111 ? 2.292 -3.164 12.375 1.00 94.50 111 ARG A N 1
ATOM 886 C CA . ARG A 1 111 ? 2.698 -2.563 13.644 1.00 94.50 111 ARG A CA 1
ATOM 887 C C . ARG A 1 111 ? 4.107 -3.012 13.991 1.00 94.50 111 ARG A C 1
ATOM 889 O O . ARG A 1 111 ? 4.349 -4.210 14.147 1.00 94.50 111 ARG A O 1
ATOM 896 N N . LEU A 1 112 ? 5.006 -2.053 14.188 1.00 86.62 112 LEU A N 1
ATOM 897 C CA . LEU A 1 112 ? 6.323 -2.320 14.754 1.00 86.62 112 LEU A CA 1
ATOM 898 C C . LEU A 1 112 ? 6.178 -2.583 16.255 1.00 86.62 112 LEU A C 1
ATOM 900 O O . LEU A 1 112 ? 5.777 -1.712 17.026 1.00 86.62 112 LEU A O 1
ATOM 904 N N . ASN A 1 113 ? 6.508 -3.794 16.674 1.00 82.88 113 ASN A N 1
ATOM 905 C CA . ASN A 1 113 ? 6.675 -4.137 18.073 1.00 82.88 113 ASN A CA 1
ATOM 906 C C . ASN A 1 113 ? 8.101 -3.767 18.513 1.00 82.88 113 ASN A C 1
ATOM 908 O O . ASN A 1 113 ? 9.049 -3.761 17.720 1.00 82.88 113 ASN A O 1
ATOM 912 N N . GLY A 1 114 ? 8.275 -3.478 19.804 1.00 76.69 114 GLY A N 1
ATOM 913 C CA . GLY A 1 114 ? 9.607 -3.267 20.373 1.00 76.69 114 GLY A CA 1
ATOM 914 C C . GLY A 1 114 ? 10.553 -4.430 20.040 1.00 76.69 114 GLY A C 1
ATOM 915 O O . GLY A 1 114 ? 10.137 -5.587 20.009 1.00 76.69 114 GLY A O 1
ATOM 916 N N . GLY A 1 115 ? 11.825 -4.124 19.770 1.00 78.25 115 GLY A N 1
ATOM 917 C CA . GLY A 1 115 ? 12.834 -5.134 19.424 1.00 78.25 115 GLY A CA 1
ATOM 918 C C . GLY A 1 115 ? 12.853 -5.572 17.953 1.00 78.25 115 GLY A C 1
ATOM 919 O O . GLY A 1 115 ? 13.464 -6.590 17.648 1.00 78.25 115 GLY A O 1
ATOM 920 N N . GLY A 1 116 ? 12.208 -4.828 17.046 1.00 77.44 116 GLY A N 1
ATOM 921 C CA . GLY A 1 116 ? 12.265 -5.083 15.597 1.00 77.44 116 GLY A CA 1
ATOM 922 C C . GLY A 1 116 ? 11.338 -6.198 15.105 1.00 77.44 116 GLY A C 1
ATOM 923 O O . GLY A 1 116 ? 11.457 -6.634 13.966 1.00 77.44 116 GLY A O 1
ATOM 924 N N . SER A 1 117 ? 10.421 -6.671 15.952 1.00 87.62 117 SER A N 1
ATOM 925 C CA . SER A 1 117 ? 9.351 -7.584 15.544 1.00 87.62 117 SER A CA 1
ATOM 926 C C . SER A 1 117 ? 8.227 -6.799 14.869 1.00 87.62 117 SER A C 1
ATOM 928 O O . SER A 1 117 ? 7.901 -5.699 15.298 1.00 87.62 117 SER A O 1
ATOM 930 N N . GLU A 1 118 ? 7.586 -7.381 13.860 1.00 92.50 118 GLU A N 1
ATOM 931 C CA . GLU A 1 118 ? 6.419 -6.794 13.200 1.00 92.50 118 GLU A CA 1
ATOM 932 C C . GLU A 1 118 ? 5.173 -7.657 13.444 1.00 92.50 118 GLU A C 1
ATOM 934 O O . GLU A 1 118 ? 5.239 -8.887 13.420 1.00 92.50 118 GLU A O 1
ATOM 939 N N . THR A 1 119 ? 4.022 -7.022 13.668 1.00 94.00 119 THR A N 1
ATOM 940 C CA . THR A 1 119 ? 2.708 -7.672 13.569 1.00 94.00 119 THR A CA 1
ATOM 941 C C . THR A 1 119 ? 2.017 -7.172 12.313 1.00 94.00 119 THR A C 1
ATOM 943 O O . THR A 1 119 ? 1.794 -5.972 12.174 1.00 94.00 119 THR A O 1
ATOM 946 N N . THR A 1 120 ? 1.672 -8.096 11.419 1.00 94.75 120 THR A N 1
ATOM 947 C CA . THR A 1 120 ? 0.963 -7.799 10.170 1.00 94.75 120 THR A CA 1
ATOM 948 C C . THR A 1 120 ? -0.520 -8.114 10.329 1.00 94.75 120 THR A C 1
ATOM 950 O O . THR A 1 120 ? -0.879 -9.183 10.820 1.00 94.75 120 THR A O 1
ATOM 953 N N . PHE A 1 121 ? -1.361 -7.180 9.907 1.00 95.25 121 PHE A N 1
ATOM 954 C CA . PHE A 1 121 ? -2.816 -7.252 9.901 1.00 95.25 121 PHE A CA 1
ATOM 955 C C . PHE A 1 121 ? -3.276 -7.234 8.445 1.00 95.25 121 PHE A C 1
ATOM 957 O O . PHE A 1 121 ? -2.859 -6.364 7.675 1.00 95.25 121 PHE A O 1
ATOM 964 N N . HIS A 1 122 ? -4.111 -8.193 8.057 1.00 93.62 122 HIS A N 1
ATOM 965 C CA . HIS A 1 122 ? -4.617 -8.263 6.692 1.00 93.62 122 HIS A CA 1
ATOM 966 C C . HIS A 1 122 ? -5.747 -7.258 6.51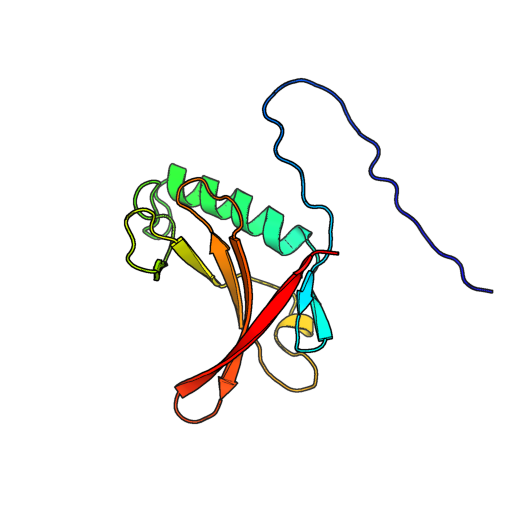8 1.00 93.62 122 HIS A C 1
ATOM 968 O O . HIS A 1 122 ? -6.532 -7.044 7.440 1.00 93.62 122 HIS A O 1
ATOM 974 N N . CYS A 1 123 ? -5.835 -6.661 5.332 1.00 94.38 123 CYS A N 1
ATOM 975 C CA . CYS A 1 123 ? -6.927 -5.771 4.973 1.00 94.38 123 CYS A CA 1
ATOM 976 C C . CYS A 1 123 ? -7.735 -6.355 3.817 1.00 94.38 123 CYS A C 1
ATOM 978 O O . CYS A 1 123 ? -7.178 -6.773 2.798 1.00 94.38 123 CYS A O 1
ATOM 980 N N . TYR A 1 124 ? -9.054 -6.371 3.979 1.00 90.50 124 TYR A N 1
ATOM 981 C CA . TYR A 1 124 ? -9.994 -6.964 3.035 1.00 90.50 124 TYR A CA 1
ATOM 982 C C . TYR A 1 124 ? -10.879 -5.880 2.430 1.00 90.50 124 TYR A C 1
ATOM 984 O O . TYR A 1 124 ? -11.295 -4.951 3.118 1.00 90.50 124 TYR A O 1
ATOM 992 N N . SER A 1 125 ? -11.150 -6.014 1.136 1.00 86.88 125 SER A N 1
ATOM 993 C CA . SER A 1 125 ? -12.051 -5.138 0.387 1.00 86.88 125 SER A CA 1
ATOM 994 C C . SER A 1 125 ? -13.494 -5.640 0.531 1.00 86.88 125 SER A C 1
ATOM 996 O O . SER A 1 125 ? -13.707 -6.855 0.473 1.00 86.88 125 SER A O 1
ATOM 998 N N . TYR A 1 126 ? -14.451 -4.728 0.738 1.00 65.38 126 TYR A N 1
ATOM 999 C CA . TYR A 1 126 ? -15.879 -5.026 0.953 1.00 65.38 126 TYR A CA 1
ATOM 1000 C C . TYR A 1 126 ? -16.772 -4.676 -0.238 1.00 65.38 126 TYR A C 1
ATOM 1002 O O . TYR A 1 126 ? -16.612 -3.575 -0.806 1.00 65.38 126 TYR A O 1
#